Protein AF-W2T8B9-F1 (afdb_monomer)

Structure (mmCIF, N/CA/C/O backbone):
data_AF-W2T8B9-F1
#
_entry.id   AF-W2T8B9-F1
#
loop_
_atom_site.group_PDB
_atom_site.id
_atom_site.type_symbol
_atom_site.label_atom_id
_atom_site.label_alt_id
_atom_site.label_comp_id
_atom_site.label_asym_id
_atom_site.label_entity_id
_atom_site.label_seq_id
_atom_site.pdbx_PDB_ins_code
_atom_site.Cartn_x
_atom_site.Cartn_y
_atom_site.Cartn_z
_atom_site.occupancy
_atom_site.B_iso_or_equiv
_atom_site.auth_seq_id
_atom_site.auth_comp_id
_atom_site.auth_asym_id
_atom_site.auth_atom_id
_atom_site.pdbx_PDB_model_num
ATOM 1 N N . MET A 1 1 ? -5.220 -31.326 6.502 1.00 43.50 1 MET A N 1
ATOM 2 C CA . MET A 1 1 ? -5.554 -30.515 5.313 1.00 43.50 1 MET A CA 1
ATOM 3 C C . MET A 1 1 ? -5.409 -29.017 5.625 1.00 43.50 1 MET A C 1
ATOM 5 O O . MET A 1 1 ? -6.287 -28.248 5.289 1.00 43.50 1 MET A O 1
ATOM 9 N N . HIS A 1 2 ? -4.303 -28.573 6.241 1.00 48.75 2 HIS A N 1
ATOM 10 C CA . HIS A 1 2 ? -4.176 -27.176 6.705 1.00 48.75 2 HIS A CA 1
ATOM 11 C C . HIS A 1 2 ? -3.622 -26.202 5.646 1.00 48.75 2 HIS A C 1
ATOM 13 O O . HIS A 1 2 ? -3.758 -24.997 5.792 1.00 48.75 2 HIS A O 1
ATOM 19 N N . ASN A 1 3 ? -3.031 -26.700 4.552 1.00 46.69 3 ASN A N 1
ATOM 20 C CA . ASN A 1 3 ? -2.434 -25.840 3.518 1.00 46.69 3 ASN A CA 1
ATOM 21 C C . ASN A 1 3 ? -3.453 -25.223 2.547 1.00 46.69 3 ASN A C 1
ATOM 23 O O . ASN A 1 3 ? -3.137 -24.238 1.891 1.00 46.69 3 ASN A O 1
ATOM 27 N N . LEU A 1 4 ? -4.655 -25.795 2.425 1.00 45.38 4 LEU A N 1
ATOM 28 C CA . LEU A 1 4 ? -5.650 -25.322 1.457 1.00 45.38 4 LEU A CA 1
ATOM 29 C C . LEU A 1 4 ? -6.414 -24.089 1.972 1.00 45.38 4 LEU A C 1
ATOM 31 O O . LEU A 1 4 ? -6.774 -23.212 1.193 1.00 45.38 4 LEU A O 1
ATOM 35 N N . GLU A 1 5 ? -6.597 -23.986 3.290 1.00 47.88 5 GLU A N 1
ATOM 36 C CA . GLU A 1 5 ? -7.240 -22.833 3.933 1.00 47.88 5 GLU A CA 1
ATOM 37 C C . GLU A 1 5 ? -6.338 -21.587 3.890 1.00 47.88 5 GLU A C 1
ATOM 39 O O . GLU A 1 5 ? -6.821 -20.497 3.605 1.00 47.88 5 GLU A O 1
ATOM 44 N N . ILE A 1 6 ? -5.015 -21.755 4.035 1.00 50.00 6 ILE A N 1
ATOM 45 C CA . ILE A 1 6 ? -4.021 -20.668 3.901 1.00 50.00 6 ILE A CA 1
ATOM 46 C C . ILE A 1 6 ? -3.993 -20.103 2.469 1.00 50.00 6 ILE A C 1
ATOM 48 O O . ILE A 1 6 ? -3.786 -18.910 2.277 1.00 50.00 6 ILE A O 1
ATOM 52 N N . LEU A 1 7 ? -4.242 -20.947 1.462 1.00 51.72 7 LEU A N 1
ATOM 53 C CA . LEU A 1 7 ? -4.354 -20.539 0.055 1.00 51.72 7 LEU A CA 1
ATOM 54 C C . LEU A 1 7 ? -5.676 -19.828 -0.275 1.00 51.72 7 LEU A C 1
ATOM 56 O O . LEU A 1 7 ? -5.769 -19.199 -1.328 1.00 51.72 7 LEU A O 1
ATOM 60 N N . SER A 1 8 ? -6.689 -19.941 0.590 1.00 59.78 8 SER A N 1
ATOM 61 C CA . SER A 1 8 ? -8.022 -19.367 0.360 1.00 59.78 8 SER A CA 1
ATOM 62 C C . SER A 1 8 ? -8.159 -17.948 0.914 1.00 59.78 8 SER A C 1
ATOM 64 O O . SER A 1 8 ? -9.001 -17.191 0.436 1.00 59.78 8 SER A O 1
ATOM 66 N N . ASP A 1 9 ? -7.333 -17.575 1.897 1.00 76.31 9 ASP A N 1
ATOM 67 C CA . ASP A 1 9 ? -7.279 -16.214 2.422 1.00 76.31 9 ASP A CA 1
ATOM 68 C C . ASP A 1 9 ? -6.303 -15.363 1.576 1.00 76.31 9 ASP A C 1
ATOM 70 O O . ASP A 1 9 ? -5.093 -15.621 1.574 1.00 76.31 9 ASP A O 1
ATOM 74 N N . PRO A 1 10 ? -6.789 -14.341 0.844 1.00 74.56 10 PRO A N 1
ATOM 75 C CA . PRO A 1 10 ? -5.942 -13.558 -0.049 1.00 74.56 10 PRO A CA 1
ATOM 76 C C . PRO A 1 10 ? -4.899 -12.717 0.699 1.00 74.56 10 PRO A C 1
ATOM 78 O O . PRO A 1 10 ? -3.863 -12.392 0.115 1.00 74.56 10 PRO A O 1
ATOM 81 N N . LEU A 1 11 ? -5.132 -12.389 1.977 1.00 78.81 11 LEU A N 1
ATOM 82 C CA . LEU A 1 11 ? -4.140 -11.731 2.821 1.00 78.81 11 LEU A CA 1
ATOM 83 C C . LEU A 1 11 ? -3.028 -12.726 3.145 1.00 78.81 11 LEU A C 1
ATOM 85 O O . LEU A 1 11 ? -1.872 -12.427 2.875 1.00 78.81 11 LEU A O 1
ATOM 89 N N . LEU A 1 12 ? -3.344 -13.919 3.652 1.00 81.31 12 LEU A N 1
ATOM 90 C CA . LEU A 1 12 ? -2.310 -14.902 4.014 1.00 81.31 12 LEU A CA 1
ATOM 91 C C . LEU A 1 12 ? -1.495 -15.378 2.805 1.00 81.31 12 LEU A C 1
ATOM 93 O O . LEU A 1 12 ? -0.286 -15.584 2.922 1.00 81.31 12 LEU A O 1
ATOM 97 N N . ALA A 1 13 ? -2.133 -15.501 1.640 1.00 83.19 13 ALA A N 1
ATOM 98 C CA . ALA A 1 13 ? -1.462 -15.909 0.412 1.00 83.19 13 ALA A CA 1
ATOM 99 C C . ALA A 1 13 ? -0.517 -14.831 -0.150 1.00 83.19 13 ALA A C 1
ATOM 101 O O . ALA A 1 13 ? 0.513 -15.166 -0.736 1.00 83.19 13 ALA A O 1
ATOM 102 N N . LEU A 1 14 ? -0.860 -13.546 -0.004 1.00 86.31 14 LEU A N 1
ATOM 103 C CA . LEU A 1 14 ? -0.131 -12.452 -0.654 1.00 86.31 14 LEU A CA 1
ATOM 104 C C . LEU A 1 14 ? 0.766 -11.654 0.297 1.00 86.31 14 LEU A C 1
ATOM 106 O O . LEU A 1 14 ? 1.781 -11.105 -0.131 1.00 86.31 14 LEU A O 1
ATOM 110 N N . PHE A 1 15 ? 0.423 -11.588 1.581 1.00 87.19 15 PHE A N 1
ATOM 111 C CA . PHE A 1 15 ? 1.146 -10.784 2.559 1.00 87.19 15 PHE A CA 1
ATOM 112 C C . PHE A 1 15 ? 2.652 -11.088 2.599 1.00 87.19 15 PHE A C 1
ATOM 114 O O . PHE A 1 15 ? 3.408 -10.122 2.594 1.00 87.19 15 PHE A O 1
ATOM 121 N N . PRO A 1 16 ? 3.133 -12.350 2.536 1.00 90.12 16 PRO A N 1
ATOM 122 C CA . PRO A 1 16 ? 4.572 -12.622 2.485 1.00 90.12 16 PRO A CA 1
ATOM 123 C C . PRO A 1 16 ? 5.283 -11.955 1.299 1.00 90.12 16 PRO A C 1
ATOM 125 O O . PRO A 1 16 ? 6.378 -11.429 1.461 1.00 90.12 16 PRO A O 1
ATOM 128 N N . TY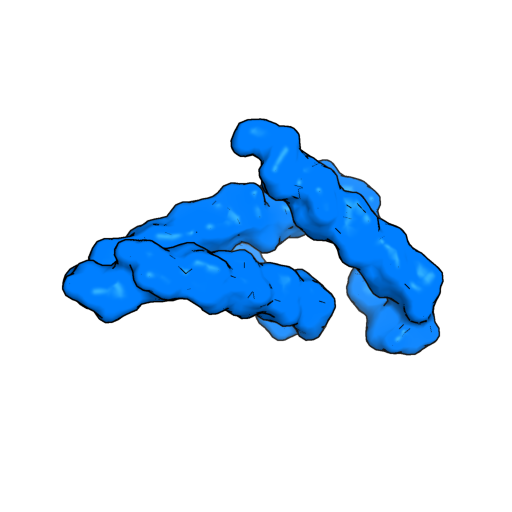R A 1 17 ? 4.647 -11.920 0.123 1.00 88.50 17 TYR A N 1
ATOM 129 C CA . TYR A 1 17 ? 5.199 -11.272 -1.072 1.00 88.50 17 TYR A CA 1
ATOM 130 C C . TYR A 1 17 ? 5.254 -9.746 -0.936 1.00 88.50 17 TYR A C 1
ATOM 132 O O . TYR A 1 17 ? 6.220 -9.115 -1.363 1.00 88.50 17 TYR A O 1
ATOM 140 N N . VAL A 1 18 ? 4.219 -9.148 -0.339 1.00 89.19 18 VAL A N 1
ATOM 141 C CA . VAL A 1 18 ? 4.185 -7.703 -0.058 1.00 89.19 18 VAL A CA 1
ATOM 142 C 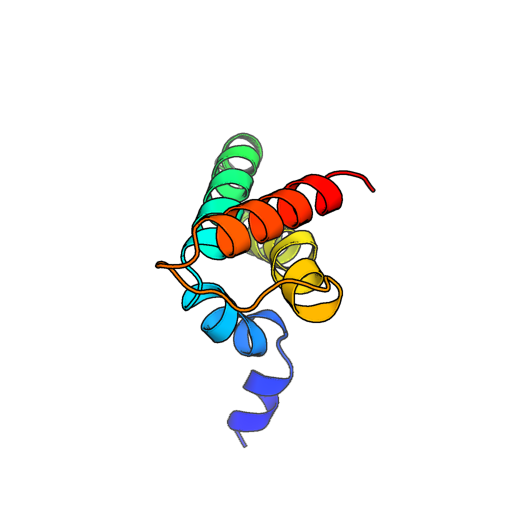C . VAL A 1 18 ? 5.216 -7.345 1.014 1.00 89.19 18 VAL A C 1
ATOM 144 O O . VAL A 1 18 ? 5.919 -6.350 0.875 1.00 89.19 18 VAL A O 1
ATOM 147 N N . ALA A 1 19 ? 5.344 -8.171 2.054 1.00 91.12 19 ALA A N 1
ATOM 148 C CA . ALA A 1 19 ? 6.269 -7.964 3.163 1.00 91.12 19 ALA A CA 1
ATOM 149 C C . ALA A 1 19 ? 7.747 -8.013 2.742 1.00 91.12 19 ALA A C 1
ATOM 151 O O . ALA A 1 19 ? 8.576 -7.372 3.385 1.00 91.12 19 ALA A O 1
ATOM 152 N N . ASP A 1 20 ? 8.066 -8.717 1.654 1.00 92.62 20 ASP A N 1
ATOM 153 C CA . ASP A 1 20 ? 9.414 -8.776 1.070 1.00 92.62 20 ASP A CA 1
ATOM 154 C C . ASP A 1 20 ? 9.778 -7.521 0.247 1.00 92.62 20 ASP A C 1
ATOM 156 O O . ASP A 1 20 ? 10.903 -7.370 -0.225 1.00 92.62 20 ASP A O 1
ATOM 160 N N . GLN A 1 21 ? 8.831 -6.589 0.077 1.00 93.12 21 GLN A N 1
ATOM 161 C CA . GLN A 1 21 ? 8.992 -5.356 -0.694 1.00 93.12 21 GLN A CA 1
ATOM 162 C C . GLN A 1 21 ? 8.854 -4.129 0.224 1.00 93.12 21 GLN A C 1
ATOM 164 O O . GLN A 1 21 ? 7.741 -3.650 0.468 1.00 93.12 21 GLN A O 1
ATOM 169 N N . PRO A 1 22 ? 9.976 -3.593 0.747 1.00 93.50 22 PRO A N 1
ATOM 170 C CA . PRO A 1 22 ? 9.983 -2.444 1.650 1.00 93.50 22 PRO A CA 1
ATOM 171 C C . PRO A 1 22 ? 9.206 -1.221 1.153 1.00 93.50 22 PRO A C 1
ATOM 173 O O . PRO A 1 22 ? 8.532 -0.574 1.946 1.00 93.50 22 PRO A O 1
ATOM 176 N N . ASP A 1 23 ? 9.250 -0.922 -0.147 1.00 92.75 23 ASP A N 1
ATOM 177 C CA . ASP A 1 23 ? 8.529 0.211 -0.740 1.00 92.75 23 ASP A CA 1
ATOM 178 C C . ASP A 1 23 ? 7.002 0.037 -0.661 1.00 92.75 23 ASP A C 1
ATOM 180 O O . ASP A 1 23 ? 6.281 0.973 -0.307 1.00 92.75 23 ASP A O 1
ATOM 184 N N . MET A 1 24 ? 6.506 -1.179 -0.908 1.00 91.25 24 MET A N 1
ATOM 185 C CA . MET A 1 24 ? 5.089 -1.516 -0.748 1.00 91.25 24 MET A CA 1
ATOM 186 C C . MET A 1 24 ? 4.659 -1.473 0.720 1.00 91.25 24 MET A C 1
ATOM 188 O O . MET A 1 24 ? 3.591 -0.945 1.034 1.00 91.25 24 MET A O 1
ATOM 192 N N . MET A 1 25 ? 5.487 -1.996 1.629 1.00 93.75 25 MET A N 1
ATOM 193 C CA . MET A 1 25 ? 5.208 -1.956 3.069 1.00 93.75 25 MET A CA 1
ATOM 194 C C . MET A 1 25 ? 5.203 -0.530 3.617 1.00 93.75 25 MET A C 1
ATOM 196 O O . MET A 1 25 ? 4.358 -0.196 4.452 1.00 93.75 25 MET A O 1
ATOM 200 N N . ASP A 1 26 ? 6.100 0.329 3.134 1.00 93.81 26 ASP A N 1
ATOM 201 C CA . ASP A 1 26 ? 6.127 1.743 3.495 1.00 93.81 26 ASP A CA 1
ATOM 202 C C . ASP A 1 26 ? 4.879 2.476 3.009 1.00 93.81 26 ASP A C 1
ATOM 204 O O . ASP A 1 26 ? 4.272 3.227 3.782 1.00 93.81 26 ASP A O 1
ATOM 208 N N . HIS A 1 27 ? 4.442 2.203 1.778 1.00 92.12 27 HIS A N 1
ATOM 209 C CA . HIS A 1 27 ? 3.195 2.743 1.250 1.00 92.12 27 HIS A CA 1
ATOM 210 C C . HIS A 1 27 ? 1.975 2.268 2.062 1.00 92.12 27 HIS A C 1
ATOM 212 O O . HIS A 1 27 ? 1.188 3.091 2.539 1.00 92.12 27 HIS A O 1
ATOM 218 N N . LEU A 1 28 ? 1.862 0.961 2.332 1.00 93.00 28 LEU A N 1
ATOM 219 C CA . LEU A 1 28 ? 0.784 0.393 3.152 1.00 93.00 28 LEU A CA 1
ATOM 220 C C . LEU A 1 28 ? 0.770 0.990 4.568 1.00 93.00 28 LEU A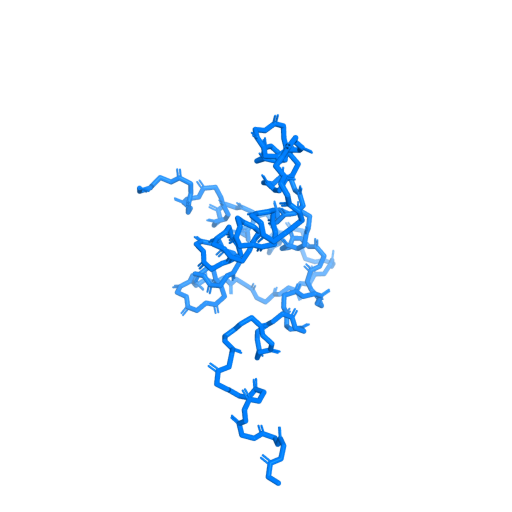 C 1
ATOM 222 O O . LEU A 1 28 ? -0.287 1.360 5.082 1.00 93.00 28 LEU A O 1
ATOM 226 N N . ARG A 1 29 ? 1.943 1.140 5.194 1.00 94.25 29 ARG A N 1
ATOM 227 C CA . ARG A 1 29 ? 2.098 1.771 6.512 1.00 94.25 29 ARG A CA 1
ATOM 228 C C . ARG A 1 29 ? 1.670 3.236 6.494 1.00 94.25 29 ARG A C 1
ATOM 230 O O . ARG A 1 29 ? 1.022 3.685 7.440 1.00 94.25 29 ARG A O 1
ATOM 237 N N . HIS A 1 30 ? 2.017 3.983 5.446 1.00 93.88 30 HIS A N 1
ATOM 238 C CA . HIS A 1 30 ? 1.598 5.374 5.286 1.00 93.88 30 HIS A CA 1
ATOM 239 C C . HIS A 1 30 ? 0.068 5.491 5.241 1.00 93.88 30 HIS A C 1
ATOM 241 O O . HIS A 1 30 ? -0.519 6.247 6.024 1.00 93.88 30 HIS A O 1
ATOM 247 N N . LEU A 1 31 ? -0.579 4.685 4.396 1.00 93.56 31 LEU A N 1
ATOM 248 C CA . LEU A 1 31 ? -2.036 4.650 4.281 1.00 93.56 31 LEU A CA 1
ATOM 249 C C . LEU A 1 31 ? -2.706 4.192 5.581 1.00 93.56 31 LEU A C 1
ATOM 251 O O . LEU A 1 31 ? -3.695 4.788 6.020 1.00 93.56 31 LEU A O 1
ATOM 255 N N . TRP A 1 32 ? -2.140 3.183 6.249 1.00 95.25 32 TRP A N 1
ATOM 256 C CA . TRP A 1 32 ? -2.661 2.710 7.527 1.00 95.25 32 TRP A CA 1
ATOM 257 C C . TRP A 1 32 ? -2.572 3.789 8.599 1.00 95.25 32 TRP A C 1
ATOM 259 O O . TRP A 1 32 ? -3.557 4.036 9.283 1.00 95.25 32 TRP A O 1
ATOM 269 N N . ASN A 1 33 ? -1.455 4.510 8.703 1.00 95.31 33 ASN A N 1
ATOM 270 C CA . AS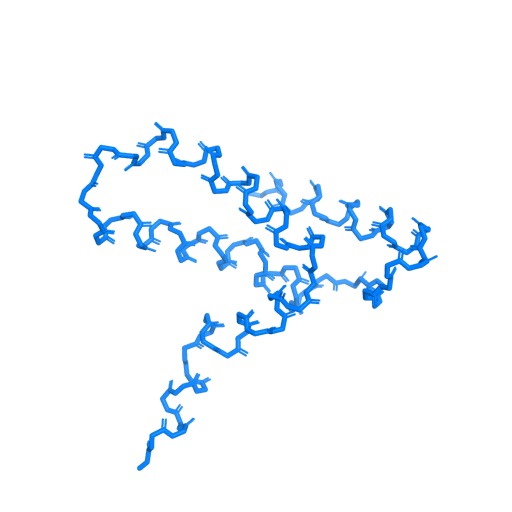N A 1 33 ? -1.317 5.615 9.653 1.00 95.31 33 ASN A CA 1
ATOM 271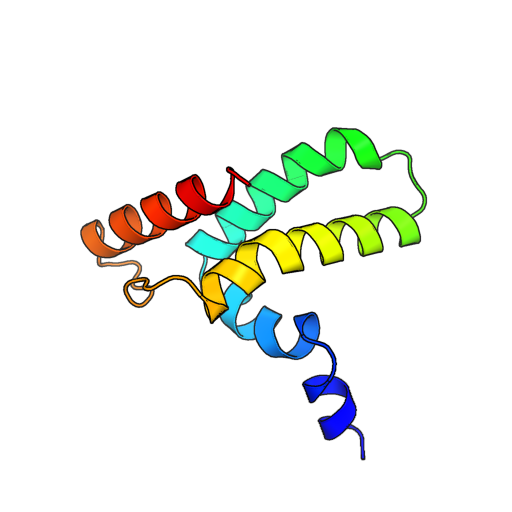 C C . ASN A 1 33 ? -2.336 6.738 9.402 1.00 95.31 33 ASN A C 1
ATOM 273 O O . ASN A 1 33 ? -2.822 7.354 10.356 1.00 95.31 33 ASN A O 1
ATOM 277 N N . ALA A 1 34 ? -2.686 7.006 8.140 1.00 93.69 34 ALA A N 1
ATOM 278 C CA . ALA A 1 34 ? -3.755 7.942 7.804 1.00 93.69 34 ALA A CA 1
ATOM 279 C C . ALA A 1 34 ? -5.127 7.412 8.257 1.00 93.69 34 ALA A C 1
ATOM 281 O O . ALA A 1 34 ? -5.863 8.123 8.949 1.00 93.69 34 ALA A O 1
ATOM 282 N N . LYS A 1 35 ? -5.444 6.146 7.948 1.00 93.44 35 LYS A N 1
ATOM 283 C CA . LYS A 1 35 ? -6.706 5.494 8.335 1.00 93.44 35 LYS A CA 1
ATOM 284 C C . LYS A 1 35 ? -6.845 5.353 9.852 1.00 93.44 35 LYS A C 1
ATOM 286 O O . LYS A 1 35 ? -7.921 5.615 10.393 1.00 93.44 35 LYS A O 1
ATOM 291 N N . LEU A 1 36 ? -5.763 5.019 10.551 1.00 92.25 36 LEU A N 1
ATOM 292 C CA . LEU A 1 36 ? -5.719 4.767 11.991 1.00 92.25 36 LEU A CA 1
ATOM 293 C C . LEU A 1 36 ? -6.203 5.976 12.794 1.00 92.25 36 LEU A C 1
ATOM 295 O O . LEU A 1 36 ? -6.889 5.810 13.796 1.00 92.25 36 LEU A O 1
ATOM 299 N N . LYS A 1 37 ? -5.971 7.204 12.312 1.00 92.69 37 LYS A N 1
ATOM 300 C CA . LYS A 1 37 ? -6.511 8.428 12.936 1.00 92.69 37 LYS A CA 1
ATOM 301 C C . LYS A 1 37 ? -8.038 8.399 13.083 1.00 92.69 37 LYS A C 1
ATOM 303 O O . LYS A 1 37 ? -8.557 8.977 14.035 1.00 92.69 37 LYS A O 1
ATOM 308 N N . THR A 1 38 ? -8.732 7.714 12.172 1.00 92.38 38 THR A N 1
ATOM 309 C CA . THR A 1 38 ? -10.199 7.588 12.140 1.00 92.38 38 THR A CA 1
ATOM 310 C C . THR A 1 38 ? -10.722 6.357 12.883 1.00 92.38 38 THR A C 1
ATOM 312 O O . THR A 1 38 ? -11.842 6.388 13.386 1.00 92.38 38 THR A O 1
ATOM 315 N N . VAL A 1 39 ? -9.916 5.293 13.000 1.00 93.81 39 VAL A N 1
ATOM 316 C CA . VAL A 1 39 ? -10.342 4.011 13.595 1.00 93.81 39 VAL A CA 1
ATOM 317 C C . VAL A 1 39 ? -9.689 3.688 14.944 1.00 93.81 39 VAL A C 1
ATOM 319 O O . VAL A 1 39 ? -10.087 2.724 15.582 1.00 93.81 39 VAL A O 1
ATOM 322 N N . LYS A 1 40 ? -8.749 4.503 15.445 1.00 91.88 40 LYS A N 1
ATOM 323 C CA . LYS A 1 40 ? -7.984 4.236 16.686 1.00 91.88 40 LYS A CA 1
ATOM 324 C C . LYS A 1 40 ? -8.825 4.000 17.946 1.00 91.88 40 LYS A C 1
ATOM 326 O O . LYS A 1 40 ? -8.364 3.338 18.865 1.00 91.88 40 LYS A O 1
ATOM 331 N N . ASN A 1 41 ? -10.031 4.567 18.004 1.00 94.81 41 ASN A N 1
ATOM 332 C CA . ASN A 1 41 ? -10.932 4.443 19.153 1.00 94.81 41 ASN A CA 1
ATOM 333 C C . ASN A 1 41 ? -11.936 3.289 18.986 1.00 94.81 41 ASN A C 1
ATOM 335 O O . ASN A 1 41 ? -12.828 3.127 19.816 1.00 94.81 41 ASN A O 1
ATOM 339 N N . LYS A 1 42 ? -11.848 2.535 17.886 1.00 95.50 42 LYS A N 1
ATOM 340 C CA . LYS A 1 42 ? -12.714 1.392 17.604 1.00 95.50 42 LYS A CA 1
ATOM 341 C C . LYS A 1 42 ? -12.174 0.118 18.260 1.00 95.50 42 LYS A C 1
ATOM 343 O O . LYS A 1 42 ? -10.970 0.047 18.510 1.00 95.50 42 LYS A O 1
ATOM 348 N N . PRO A 1 43 ? -13.027 -0.891 18.503 1.00 97.06 43 PRO A N 1
ATOM 349 C CA . PRO A 1 43 ? -12.590 -2.218 18.929 1.00 97.06 43 PRO A CA 1
ATOM 350 C C . PRO A 1 43 ? -11.526 -2.808 17.997 1.00 97.06 43 PRO A C 1
ATOM 352 O O . PRO A 1 43 ? -11.544 -2.555 16.793 1.00 97.06 43 PRO A O 1
ATOM 355 N N . GLU A 1 44 ? -10.640 -3.646 18.535 1.00 93.62 44 GLU A N 1
ATOM 356 C CA . GLU A 1 44 ? -9.563 -4.300 17.775 1.00 93.62 44 GLU A CA 1
ATOM 357 C C . GLU A 1 44 ? -10.083 -5.030 16.529 1.00 93.62 44 GLU A C 1
ATOM 359 O O . GLU A 1 44 ? -9.520 -4.882 15.449 1.00 93.62 44 GLU A O 1
ATOM 364 N N . ALA A 1 45 ? -11.215 -5.730 16.643 1.00 93.25 45 ALA A N 1
ATOM 365 C CA . ALA A 1 45 ? -11.839 -6.423 15.517 1.00 93.25 45 ALA A CA 1
ATOM 366 C C . ALA A 1 45 ? -12.238 -5.470 14.370 1.00 93.25 45 ALA A C 1
ATOM 368 O O . ALA A 1 45 ? -12.047 -5.796 13.200 1.00 93.25 45 ALA A O 1
ATOM 369 N N . GLU A 1 46 ? -12.744 -4.271 14.687 1.00 93.06 46 GLU A N 1
ATOM 370 C CA . GLU A 1 46 ? -13.057 -3.246 13.680 1.00 93.06 46 GLU A CA 1
ATOM 371 C C . GLU A 1 46 ? -11.780 -2.675 13.049 1.00 93.06 46 GLU A C 1
ATOM 373 O O . GLU A 1 46 ? -11.750 -2.412 11.846 1.00 93.06 46 GLU A O 1
ATOM 378 N N . GLN A 1 47 ? -10.710 -2.506 13.833 1.00 92.81 47 GLN A N 1
ATOM 379 C CA . GLN A 1 47 ? -9.418 -2.051 13.315 1.00 92.81 47 GLN A CA 1
ATOM 380 C C . GLN A 1 47 ? -8.791 -3.094 12.382 1.00 92.81 47 GLN A C 1
ATOM 382 O O . GLN A 1 47 ? -8.331 -2.738 11.299 1.00 92.81 47 GLN A O 1
ATOM 387 N N . ALA A 1 48 ? -8.830 -4.374 12.756 1.00 91.75 48 ALA A N 1
ATOM 388 C CA . ALA A 1 48 ? -8.338 -5.477 11.936 1.00 91.75 48 ALA A CA 1
ATOM 389 C C . ALA A 1 48 ? -9.115 -5.588 10.615 1.00 91.75 48 ALA A C 1
ATOM 391 O O . ALA A 1 48 ? -8.507 -5.686 9.550 1.00 91.75 48 ALA A O 1
ATOM 392 N N . ALA A 1 49 ? -10.448 -5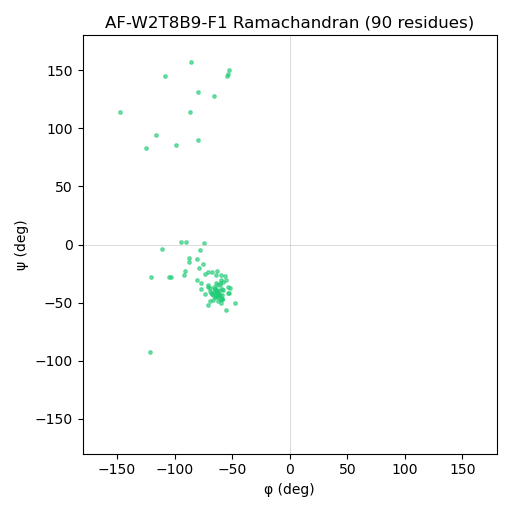.482 10.660 1.00 92.38 49 ALA A N 1
ATOM 393 C CA . ALA A 1 49 ? -11.277 -5.464 9.455 1.00 92.38 49 ALA A CA 1
ATOM 394 C C . ALA A 1 49 ? -10.963 -4.254 8.556 1.00 92.38 49 ALA A C 1
ATOM 396 O O . ALA A 1 49 ? -10.853 -4.397 7.338 1.00 92.38 49 ALA A O 1
ATOM 397 N N . ALA A 1 50 ? -10.764 -3.070 9.145 1.00 94.31 50 ALA A N 1
ATOM 398 C CA . ALA A 1 50 ? -10.384 -1.871 8.401 1.00 94.31 50 ALA A CA 1
ATOM 399 C C . ALA A 1 50 ? -8.989 -1.993 7.763 1.00 94.31 50 ALA A C 1
ATOM 401 O O . ALA A 1 50 ? -8.794 -1.534 6.638 1.00 94.31 50 ALA A O 1
ATOM 402 N N . PHE A 1 51 ? -8.032 -2.616 8.457 1.00 93.06 51 PHE A N 1
ATOM 403 C CA . PHE A 1 51 ? -6.707 -2.904 7.909 1.00 93.06 51 PHE A CA 1
ATOM 404 C C . PHE A 1 51 ? -6.788 -3.900 6.751 1.00 93.06 51 PHE A C 1
ATOM 406 O O . PHE A 1 51 ? -6.195 -3.658 5.703 1.00 93.06 51 PHE A O 1
ATOM 413 N N . LEU A 1 52 ? -7.561 -4.979 6.903 1.00 91.94 52 LEU A N 1
ATOM 414 C CA . LEU A 1 52 ? -7.766 -5.969 5.846 1.00 91.94 52 LEU A CA 1
ATOM 415 C C . LEU A 1 52 ? -8.363 -5.325 4.590 1.00 91.94 52 LEU A C 1
ATOM 417 O O . LEU A 1 52 ? -7.849 -5.533 3.496 1.00 91.94 52 LEU A O 1
ATOM 421 N N . GLN A 1 53 ? -9.402 -4.499 4.739 1.00 91.62 53 GLN A N 1
ATOM 422 C CA . GLN A 1 53 ? -9.980 -3.759 3.612 1.00 91.62 53 GLN A CA 1
ATOM 423 C C . GLN A 1 53 ? -8.960 -2.826 2.955 1.00 91.62 53 GLN A C 1
ATOM 425 O O . GLN A 1 53 ? -8.867 -2.783 1.731 1.00 91.62 53 GLN A O 1
ATOM 430 N N . LEU A 1 54 ? -8.166 -2.108 3.757 1.00 92.81 54 LEU A N 1
ATOM 431 C CA . LEU A 1 54 ? -7.111 -1.248 3.232 1.00 92.81 54 LEU A CA 1
ATOM 432 C C . LEU A 1 54 ? -6.086 -2.058 2.430 1.00 92.81 54 LEU A C 1
ATOM 434 O O . LEU A 1 54 ? -5.746 -1.666 1.319 1.00 92.81 54 LEU A O 1
ATOM 438 N N . PHE A 1 55 ? -5.628 -3.191 2.964 1.00 91.31 55 PHE A N 1
ATOM 439 C CA . PHE A 1 55 ? -4.697 -4.088 2.282 1.00 91.31 55 PHE A CA 1
ATOM 440 C C . PHE A 1 55 ? -5.268 -4.592 0.950 1.00 91.31 55 PHE A C 1
ATOM 442 O O . PHE A 1 55 ? -4.582 -4.528 -0.071 1.00 91.31 55 PHE A O 1
ATOM 449 N N . MET A 1 56 ? -6.528 -5.045 0.948 1.00 89.25 56 MET A N 1
ATOM 450 C CA . MET A 1 56 ? -7.194 -5.571 -0.250 1.00 89.25 56 MET A CA 1
ATOM 451 C C . MET A 1 56 ? -7.352 -4.515 -1.345 1.00 89.25 56 MET A C 1
ATOM 453 O O . MET A 1 56 ? -7.148 -4.814 -2.516 1.00 89.25 56 MET A O 1
ATOM 457 N N . ASN A 1 57 ? -7.658 -3.275 -0.971 1.00 88.44 57 ASN A N 1
ATOM 4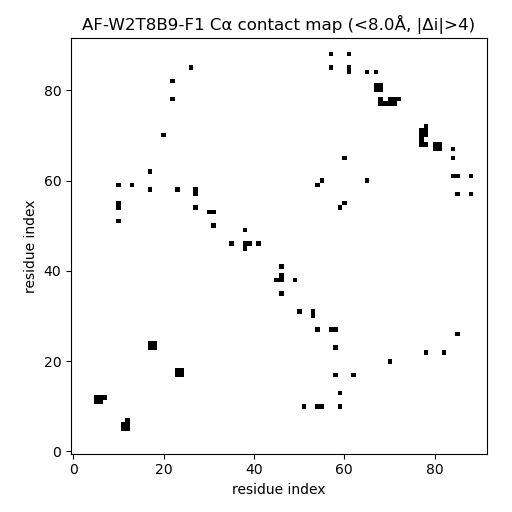58 C CA . ASN A 1 57 ? -7.866 -2.200 -1.939 1.00 88.44 57 ASN A CA 1
ATOM 459 C C . ASN A 1 57 ? -6.559 -1.579 -2.449 1.00 88.44 57 ASN A C 1
ATOM 461 O O . ASN A 1 57 ? -6.590 -0.817 -3.405 1.00 88.44 57 ASN A O 1
ATOM 465 N N . THR A 1 58 ? -5.422 -1.867 -1.808 1.00 88.19 58 THR A N 1
ATOM 466 C CA . THR A 1 58 ? -4.141 -1.214 -2.113 1.00 88.19 58 THR A CA 1
ATOM 467 C C . THR A 1 58 ? -3.105 -2.256 -2.518 1.00 88.19 58 THR A C 1
ATOM 469 O O . THR A 1 58 ? -3.054 -2.650 -3.678 1.00 88.19 58 THR A O 1
ATOM 472 N N . ALA A 1 59 ? -2.320 -2.770 -1.569 1.00 86.50 59 ALA A N 1
ATOM 473 C CA . ALA A 1 59 ? -1.234 -3.713 -1.810 1.00 86.50 59 ALA A CA 1
ATOM 474 C C . ALA A 1 59 ? -1.672 -4.954 -2.607 1.00 86.50 59 ALA A C 1
ATOM 476 O O . ALA A 1 59 ? -0.910 -5.433 -3.448 1.00 86.50 59 ALA A O 1
ATOM 477 N N . TYR A 1 60 ? -2.891 -5.458 -2.380 1.00 85.12 60 TYR A N 1
ATOM 478 C CA . TYR A 1 60 ? -3.422 -6.582 -3.149 1.00 85.12 60 TYR A CA 1
ATOM 479 C C . TYR A 1 60 ? -3.736 -6.212 -4.601 1.00 85.12 60 TYR A C 1
ATOM 481 O O . TYR A 1 60 ? -3.290 -6.921 -5.506 1.00 85.12 60 TYR A O 1
ATOM 489 N N . CYS A 1 61 ? -4.449 -5.104 -4.833 1.00 81.69 61 CYS A N 1
ATOM 490 C CA . CYS A 1 61 ? -4.707 -4.581 -6.177 1.00 81.69 61 CYS A CA 1
ATOM 491 C C . CYS A 1 61 ? -3.391 -4.363 -6.926 1.00 81.69 61 CYS A C 1
ATOM 493 O O . CYS A 1 61 ? -3.150 -5.023 -7.933 1.00 81.69 61 CYS A O 1
ATOM 495 N N . VAL A 1 62 ? -2.487 -3.569 -6.351 1.00 83.62 62 VAL A N 1
ATOM 496 C CA . VAL A 1 62 ? -1.145 -3.296 -6.881 1.00 83.62 62 VAL A CA 1
ATOM 497 C C . VAL A 1 62 ? -0.427 -4.586 -7.296 1.00 83.62 62 VAL A C 1
ATOM 499 O O . VAL A 1 62 ? 0.079 -4.696 -8.410 1.00 83.62 62 VAL A O 1
ATOM 502 N N . ALA A 1 63 ? -0.392 -5.597 -6.424 1.00 81.31 63 ALA A N 1
ATOM 503 C CA . ALA A 1 63 ? 0.329 -6.838 -6.701 1.00 81.31 63 ALA A CA 1
ATOM 504 C C . ALA A 1 63 ? -0.322 -7.715 -7.784 1.00 81.31 63 ALA A C 1
ATOM 506 O O . ALA A 1 63 ? 0.358 -8.568 -8.360 1.00 81.31 63 ALA A O 1
ATOM 507 N N . LYS A 1 64 ? -1.631 -7.574 -8.024 1.00 80.12 64 LYS A N 1
ATOM 508 C CA . LYS A 1 64 ? -2.384 -8.416 -8.967 1.00 80.12 64 LYS A CA 1
ATOM 509 C C . LYS A 1 64 ? -2.678 -7.739 -10.300 1.00 80.12 64 LYS A C 1
ATOM 511 O O . LYS A 1 64 ? -2.833 -8.454 -11.288 1.00 80.12 64 LYS A O 1
ATOM 516 N N . THR A 1 65 ? -2.777 -6.414 -10.340 1.00 77.81 65 THR A N 1
ATOM 517 C CA . THR A 1 65 ? -3.262 -5.675 -11.515 1.00 77.81 65 THR A CA 1
ATOM 518 C C . THR A 1 65 ? -2.244 -4.687 -12.073 1.00 77.81 65 THR A C 1
ATOM 520 O O . THR A 1 65 ? -2.257 -4.443 -13.281 1.00 77.81 65 THR A O 1
ATOM 523 N N . ALA A 1 66 ? -1.339 -4.144 -11.254 1.00 79.69 66 ALA A N 1
ATOM 524 C CA . ALA A 1 66 ? -0.383 -3.153 -11.729 1.00 79.69 66 ALA A CA 1
ATOM 525 C C . ALA A 1 66 ? 0.787 -3.813 -12.475 1.00 79.69 66 ALA A C 1
ATOM 527 O O . ALA A 1 66 ? 1.445 -4.734 -11.984 1.00 79.69 66 ALA A O 1
ATOM 528 N N . VAL A 1 67 ? 1.104 -3.293 -13.665 1.00 81.06 67 VAL A N 1
ATOM 529 C CA . VAL A 1 67 ? 2.343 -3.641 -14.373 1.00 81.06 67 VAL A CA 1
ATOM 530 C C . VAL A 1 67 ? 3.477 -2.835 -13.749 1.00 81.06 67 VAL A C 1
ATOM 532 O O . VAL A 1 67 ? 3.759 -1.707 -14.154 1.00 81.06 67 VAL A O 1
ATOM 535 N N . MET A 1 68 ? 4.112 -3.410 -12.732 1.00 83.69 68 MET A N 1
ATOM 536 C CA . MET A 1 68 ? 5.224 -2.781 -12.026 1.00 83.69 68 MET A CA 1
ATOM 537 C C . MET A 1 68 ? 6.562 -3.447 -12.347 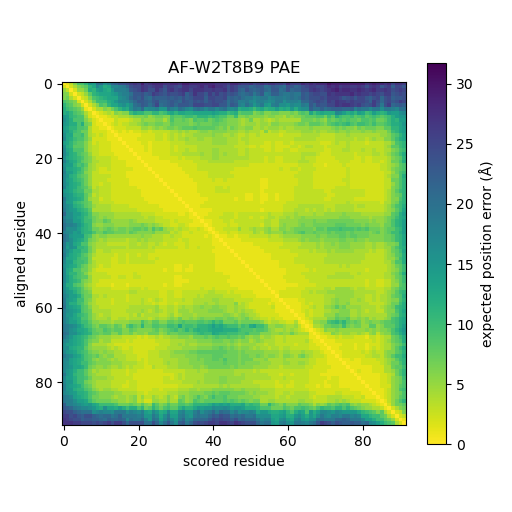1.00 83.69 68 MET A C 1
ATOM 539 O O . MET A 1 68 ? 6.627 -4.673 -12.470 1.00 83.69 68 MET A O 1
ATOM 543 N N . PRO A 1 69 ? 7.658 -2.668 -12.412 1.00 88.19 69 PRO A N 1
ATOM 544 C CA . PRO A 1 69 ? 9.001 -3.228 -12.376 1.00 88.19 69 PRO A CA 1
ATOM 545 C C . PRO A 1 69 ? 9.190 -4.131 -11.145 1.00 88.19 69 PRO A C 1
ATOM 547 O O . PRO A 1 69 ? 8.635 -3.827 -10.080 1.00 88.19 69 PRO A O 1
ATOM 550 N N . PRO A 1 70 ? 9.991 -5.208 -11.243 1.00 89.75 70 PRO A N 1
ATOM 551 C CA . PRO A 1 70 ? 10.402 -5.981 -10.076 1.00 89.75 70 PRO A CA 1
ATOM 552 C C . PRO A 1 70 ? 11.047 -5.078 -9.023 1.00 89.75 70 PRO A C 1
ATOM 554 O O . PRO A 1 70 ? 11.745 -4.119 -9.359 1.00 89.75 70 PRO A O 1
ATOM 557 N N . TYR A 1 71 ? 10.825 -5.381 -7.746 1.00 91.94 71 TYR A N 1
ATOM 558 C CA . TYR A 1 71 ? 11.492 -4.648 -6.679 1.00 91.94 71 TYR A CA 1
ATOM 559 C C . TYR A 1 71 ? 13.006 -4.898 -6.725 1.00 91.94 71 TYR A C 1
ATOM 561 O O . TYR A 1 71 ? 13.461 -6.041 -6.726 1.00 91.94 71 TYR A O 1
ATOM 569 N N . CYS A 1 72 ? 13.787 -3.819 -6.744 1.00 93.56 72 CYS A N 1
ATOM 570 C CA . CYS A 1 72 ? 15.237 -3.857 -6.616 1.00 93.56 72 CYS A CA 1
ATOM 571 C C . CYS A 1 72 ? 15.702 -2.589 -5.897 1.00 93.56 72 CYS A C 1
ATOM 573 O O . CYS A 1 72 ? 15.597 -1.491 -6.439 1.00 93.56 72 CYS A O 1
ATOM 575 N N . ILE A 1 73 ? 16.244 -2.738 -4.685 1.00 91.56 73 ILE A N 1
ATOM 576 C CA . ILE A 1 73 ? 16.680 -1.602 -3.854 1.00 91.56 73 ILE A CA 1
ATOM 577 C C . ILE A 1 73 ? 17.767 -0.743 -4.524 1.00 91.56 73 ILE A C 1
ATOM 579 O O . ILE A 1 73 ? 17.887 0.448 -4.251 1.00 91.56 73 ILE A O 1
ATOM 583 N N . TRP A 1 74 ? 18.546 -1.342 -5.426 1.00 94.94 74 TRP A N 1
ATOM 584 C CA . TRP A 1 74 ? 19.633 -0.674 -6.139 1.00 94.94 74 TRP A CA 1
ATOM 585 C C . TRP A 1 74 ? 19.178 0.024 -7.430 1.00 94.94 74 TRP A C 1
ATOM 587 O O . TRP A 1 74 ? 19.943 0.804 -7.996 1.00 94.94 74 TRP A O 1
ATOM 597 N N . ASP A 1 75 ? 17.949 -0.224 -7.896 1.00 94.12 75 ASP A N 1
ATOM 598 C CA . ASP A 1 75 ? 17.391 0.404 -9.096 1.00 94.12 75 ASP A CA 1
ATOM 599 C C . ASP A 1 75 ? 16.486 1.586 -8.731 1.00 94.12 75 ASP A C 1
ATOM 601 O O . ASP A 1 75 ? 15.263 1.478 -8.636 1.00 94.12 75 ASP A O 1
ATOM 605 N N . SER A 1 76 ? 17.096 2.758 -8.559 1.00 92.81 76 SER A N 1
ATOM 606 C CA . SER A 1 76 ? 16.372 3.985 -8.215 1.00 92.81 76 SER A CA 1
ATOM 607 C C . SER A 1 76 ? 15.320 4.393 -9.255 1.00 92.81 76 SER A C 1
ATOM 609 O O . SER A 1 76 ? 14.293 4.964 -8.886 1.00 92.81 76 SER A O 1
ATOM 611 N N . LYS A 1 77 ? 15.531 4.084 -10.543 1.00 93.12 77 LYS A N 1
ATOM 612 C CA . LYS A 1 77 ? 14.552 4.371 -11.605 1.00 93.12 77 LYS A CA 1
ATOM 613 C C . LYS A 1 77 ? 13.364 3.417 -11.519 1.00 93.12 77 LYS A C 1
ATOM 615 O O . LYS A 1 77 ? 12.223 3.869 -11.621 1.00 93.12 77 LYS A O 1
ATOM 620 N N . GLY A 1 78 ? 13.627 2.131 -11.286 1.00 92.75 78 GLY A N 1
ATOM 621 C CA . GLY A 1 78 ? 12.600 1.121 -11.035 1.00 92.75 78 GLY A CA 1
ATOM 622 C C . GLY A 1 78 ? 11.744 1.460 -9.816 1.00 92.75 78 GLY A C 1
ATOM 623 O O . GLY A 1 78 ? 10.519 1.469 -9.917 1.00 92.75 78 GLY A O 1
ATOM 624 N N . LEU A 1 79 ? 12.369 1.837 -8.695 1.00 92.81 79 LEU A N 1
ATOM 625 C CA . LEU A 1 79 ? 11.659 2.258 -7.479 1.00 92.81 79 LEU A CA 1
ATOM 626 C C . LEU A 1 79 ? 10.791 3.504 -7.707 1.00 92.81 79 LEU A C 1
ATOM 628 O O . LEU A 1 79 ? 9.634 3.532 -7.290 1.00 92.81 79 LEU A O 1
ATOM 632 N N . ALA A 1 80 ? 11.299 4.511 -8.423 1.00 91.56 80 ALA A N 1
ATOM 633 C CA . ALA A 1 80 ? 10.512 5.700 -8.754 1.00 91.56 80 ALA A CA 1
ATOM 634 C C . ALA A 1 80 ? 9.293 5.364 -9.634 1.00 91.56 80 ALA A C 1
ATOM 636 O O . ALA A 1 80 ? 8.197 5.872 -9.396 1.00 91.56 80 ALA A O 1
ATOM 637 N N . ALA A 1 81 ? 9.454 4.476 -10.620 1.00 90.88 81 ALA A N 1
ATOM 638 C CA . ALA A 1 81 ? 8.344 4.011 -11.452 1.00 90.88 81 ALA A CA 1
ATOM 639 C C . ALA A 1 81 ? 7.311 3.205 -10.645 1.00 90.88 81 ALA A C 1
ATOM 641 O O . ALA A 1 81 ? 6.110 3.331 -10.879 1.00 90.88 81 ALA A O 1
ATOM 642 N N . ARG A 1 82 ? 7.749 2.407 -9.664 1.00 91.81 82 ARG A N 1
ATOM 643 C CA . ARG A 1 82 ? 6.853 1.701 -8.733 1.00 91.81 82 ARG A CA 1
ATOM 644 C C . ARG A 1 82 ? 6.049 2.679 -7.873 1.00 91.81 82 ARG A C 1
ATOM 646 O O . ARG A 1 82 ? 4.831 2.557 -7.818 1.00 91.81 82 ARG A O 1
ATOM 653 N N . HIS A 1 83 ? 6.682 3.719 -7.325 1.00 88.94 83 HIS A N 1
ATOM 654 C CA . HIS A 1 83 ? 5.981 4.764 -6.564 1.00 88.94 83 HIS A CA 1
ATOM 655 C C . HIS A 1 83 ? 4.892 5.482 -7.376 1.00 88.94 83 HIS A C 1
ATOM 657 O O . HIS A 1 83 ? 3.810 5.729 -6.852 1.00 88.94 83 HIS A O 1
ATOM 663 N N . GLN A 1 84 ? 5.120 5.743 -8.667 1.00 86.75 84 GLN A N 1
ATOM 664 C CA . GLN A 1 84 ? 4.087 6.324 -9.537 1.00 86.75 84 GLN A CA 1
ATOM 665 C C . GLN A 1 84 ? 2.860 5.421 -9.721 1.00 86.75 84 GLN A C 1
ATOM 667 O O . GLN A 1 84 ? 1.799 5.915 -10.093 1.00 86.75 84 GLN A O 1
ATOM 672 N N . ASN A 1 85 ? 2.987 4.105 -9.527 1.00 83.56 85 ASN A N 1
ATOM 673 C CA . ASN A 1 85 ? 1.835 3.204 -9.560 1.00 83.56 85 ASN A CA 1
ATOM 674 C C . ASN A 1 85 ? 1.032 3.295 -8.258 1.00 83.56 85 ASN A C 1
ATOM 676 O O . ASN A 1 85 ? -0.190 3.360 -8.314 1.00 83.56 85 ASN A O 1
ATOM 680 N N . PHE A 1 86 ? 1.704 3.429 -7.112 1.00 83.50 86 PHE A N 1
ATOM 681 C CA . PHE A 1 86 ? 1.039 3.597 -5.815 1.00 83.50 86 PHE A CA 1
ATOM 682 C C . PHE A 1 86 ? 0.166 4.863 -5.744 1.00 83.50 86 PHE A C 1
ATOM 684 O O . PHE A 1 86 ? -0.871 4.873 -5.087 1.00 83.50 86 PHE A O 1
ATOM 691 N N . GLU A 1 87 ? 0.561 5.935 -6.434 1.00 71.81 87 GLU A N 1
ATOM 692 C CA . GLU A 1 87 ? -0.213 7.185 -6.484 1.00 71.81 87 GLU A CA 1
ATOM 693 C C . GLU A 1 87 ? -1.472 7.087 -7.360 1.00 71.81 87 GLU A C 1
ATOM 695 O O . GLU A 1 87 ? -2.434 7.821 -7.133 1.00 71.81 87 GLU A O 1
ATOM 700 N N . LYS A 1 88 ? -1.492 6.182 -8.348 1.00 67.38 88 LYS A N 1
ATOM 701 C CA . LYS A 1 88 ? -2.631 6.012 -9.267 1.00 67.38 88 LYS A CA 1
ATOM 702 C C . LYS A 1 88 ? -3.785 5.246 -8.627 1.00 67.38 88 LYS A C 1
ATOM 704 O O . LYS A 1 88 ? -4.933 5.587 -8.879 1.00 67.38 88 LYS A O 1
ATOM 709 N N . ASP A 1 89 ? -3.484 4.300 -7.742 1.00 55.28 89 ASP A N 1
ATOM 710 C CA . ASP A 1 89 ? -4.485 3.472 -7.055 1.00 55.28 89 ASP A CA 1
ATOM 711 C C . ASP A 1 89 ? -5.256 4.227 -5.946 1.00 55.28 89 ASP A C 1
ATOM 713 O O . ASP A 1 89 ? -6.119 3.659 -5.281 1.00 55.28 89 ASP A O 1
ATOM 717 N N . CYS A 1 90 ? -4.978 5.523 -5.739 1.00 50.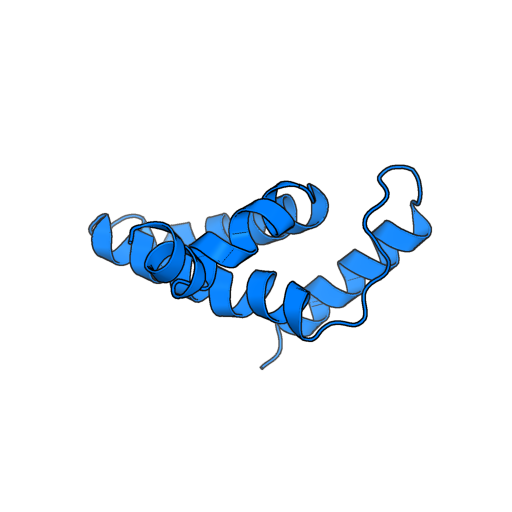16 90 CYS A N 1
ATOM 718 C CA . CYS A 1 90 ? -5.715 6.394 -4.812 1.00 50.16 90 CYS A CA 1
ATOM 719 C C . CYS A 1 90 ? -6.910 7.133 -5.454 1.00 50.16 90 CYS A C 1
ATOM 721 O O . CYS A 1 90 ? -7.555 7.933 -4.772 1.00 50.16 90 CYS A O 1
ATOM 723 N N . HIS A 1 91 ? -7.207 6.896 -6.735 1.00 37.66 91 HIS A N 1
ATOM 724 C CA . HIS A 1 91 ? -8.336 7.497 -7.446 1.00 37.66 91 HIS A CA 1
ATOM 725 C C . HIS A 1 91 ? -9.225 6.417 -8.071 1.00 37.66 91 HIS A C 1
ATOM 727 O O . HIS A 1 91 ? -9.087 6.140 -9.253 1.00 37.66 91 HIS A O 1
ATOM 733 N N . ASP A 1 92 ? -10.133 5.850 -7.275 1.00 36.75 92 ASP A N 1
ATOM 734 C CA . ASP A 1 92 ? -11.451 5.348 -7.700 1.00 36.75 92 ASP A CA 1
ATOM 735 C C . ASP A 1 92 ? -12.399 5.288 -6.486 1.00 36.75 92 ASP A C 1
ATOM 737 O O . ASP A 1 92 ? -11.985 4.780 -5.415 1.00 36.75 92 ASP A O 1
#

Secondary structure (DSSP, 8-state):
--HHHHTT-HHHHHHHHHHT-HHHHHHHHHHHHHHHHHHTTS-HHHHHHHHHHHHIIIIIHHHHH---PPP-TT-HHHHHHHHHHHHHTT--

Sequence (92 aa):
MHNLEILSDPLLALFPYVADQPDMMDHLRHLWNAKLKTVKNKPEAEQAAAFLQLFMNTAYCVAKTAVMPPYCIWDSKGLAARHQNFEKDCHD

Foldseek 3Di:
DPVVVLVVDLCSVCVVVQVVAVLSVVLLVVVLVVVCVVCVPPPPVVSVVVSSVSCCLAVVCCVPPNPADPDDPPPPVSSVRSVVVRVVSVPD

Radius of gyration: 14.43 Å; Cα contacts (8 Å, |Δi|>4): 55; chains: 1; bounding box: 33×39×34 Å

Solvent-accessible surface area (backbone atoms only — not comparable to full-atom values): 5550 Å² total; per-residue (Å²): 128,72,69,63,60,47,66,66,36,69,60,70,58,40,45,66,66,44,68,74,31,65,71,57,44,51,50,53,50,53,53,45,59,60,52,40,77,78,40,69,90,49,58,68,70,57,41,52,52,53,48,50,52,51,42,53,66,38,65,48,40,50,75,74,70,54,95,60,65,75,91,48,96,86,37,66,67,46,49,53,56,40,52,60,53,64,64,54,70,74,72,128

Organism: Necator americanus (NCBI:txid51031)

Nearest PDB structures (foldseek):
  8ub8-assembly1_F  TM=3.231E-01  e=8.771E+00  Bordetella phage BPP-1

Mean predicted aligned error: 6.63 Å

pLDDT: mean 83.87, std 15.21, range [36.75, 97.06]